Protein AF-A0A2T6CBA9-F1 (afdb_monomer_lite)

Radius of gyration: 25.42 Å; chains: 1; bounding box: 40×21×90 Å

Structure (mmCIF, N/CA/C/O backbone):
data_AF-A0A2T6CBA9-F1
#
_entry.id   AF-A0A2T6CBA9-F1
#
loop_
_atom_site.group_PDB
_atom_site.id
_atom_site.type_symbol
_atom_site.label_atom_id
_atom_site.label_alt_id
_atom_site.label_comp_id
_atom_site.label_asym_id
_atom_site.label_entity_id
_atom_site.label_seq_id
_atom_site.pdbx_PDB_ins_code
_atom_site.Cartn_x
_atom_site.Cartn_y
_atom_site.Cartn_z
_atom_site.occupancy
_atom_site.B_iso_or_equiv
_atom_site.auth_seq_id
_atom_site.auth_comp_id
_atom_site.auth_asym_id
_atom_site.auth_atom_id
_atom_site.pdbx_PDB_model_num
ATOM 1 N N . MET A 1 1 ? -4.566 10.550 19.526 1.00 41.75 1 MET A N 1
ATOM 2 C CA . MET A 1 1 ? -4.838 9.303 18.767 1.00 41.75 1 MET A CA 1
ATOM 3 C C . MET A 1 1 ? -6.316 8.906 18.765 1.00 41.75 1 MET A C 1
ATOM 5 O O . MET A 1 1 ? -6.720 8.191 17.860 1.00 41.75 1 MET A O 1
ATOM 9 N N . GLU A 1 2 ? -7.144 9.430 19.673 1.00 44.41 2 GLU A N 1
ATOM 10 C CA . GLU A 1 2 ? -8.594 9.148 19.749 1.00 44.41 2 GLU A CA 1
ATOM 11 C C . GLU A 1 2 ? -9.405 9.564 18.508 1.00 44.41 2 GLU A C 1
ATOM 13 O O . GLU A 1 2 ? -10.493 9.053 18.272 1.00 44.41 2 GLU A O 1
ATOM 18 N N . ARG A 1 3 ? -8.874 10.456 17.660 1.00 50.03 3 ARG A N 1
ATOM 19 C CA . ARG A 1 3 ? -9.601 10.996 16.499 1.00 50.03 3 ARG A CA 1
ATOM 20 C C . ARG A 1 3 ? -9.498 10.158 15.219 1.00 50.03 3 ARG A C 1
ATOM 22 O O . ARG A 1 3 ? -10.258 10.405 14.289 1.00 50.03 3 ARG A O 1
ATOM 29 N N . TYR A 1 4 ? -8.583 9.189 15.152 1.00 46.94 4 TYR A N 1
ATOM 30 C CA . TYR A 1 4 ? -8.358 8.369 13.946 1.00 46.94 4 TYR A CA 1
ATOM 31 C C . TYR A 1 4 ? -8.915 6.942 14.052 1.00 46.94 4 TYR A C 1
ATOM 33 O O . TYR A 1 4 ? -9.016 6.258 13.038 1.00 46.94 4 TYR A O 1
ATOM 41 N N . PHE A 1 5 ? -9.310 6.523 15.257 1.00 44.62 5 PHE A N 1
ATOM 42 C CA . PHE A 1 5 ? -9.805 5.180 15.573 1.00 44.62 5 PHE A CA 1
ATOM 43 C C . PHE A 1 5 ? -11.055 5.254 16.463 1.00 44.62 5 PHE A C 1
ATOM 45 O O . PHE A 1 5 ? -11.131 4.615 17.506 1.00 44.62 5 PHE A O 1
ATOM 52 N N . SER A 1 6 ? -12.033 6.075 16.077 1.00 43.97 6 SER A N 1
ATOM 53 C CA . SER A 1 6 ? -13.344 6.079 16.732 1.00 43.97 6 SER A CA 1
ATOM 54 C C . SER A 1 6 ? -14.302 5.166 15.970 1.00 43.97 6 SER A C 1
ATOM 56 O O . SER A 1 6 ? -14.383 5.243 14.743 1.00 43.97 6 SER A O 1
ATOM 58 N N . THR A 1 7 ? -15.041 4.317 16.686 1.00 46.28 7 THR A N 1
ATOM 59 C CA . THR A 1 7 ? -16.033 3.395 16.095 1.00 46.28 7 THR A CA 1
ATOM 60 C C . THR A 1 7 ? -17.282 4.098 15.545 1.00 46.28 7 THR A C 1
ATOM 62 O O . THR A 1 7 ? -18.152 3.456 14.971 1.00 46.28 7 THR A O 1
ATOM 65 N N . ASP A 1 8 ? -17.358 5.420 15.684 1.00 45.75 8 ASP A N 1
ATOM 66 C CA . ASP A 1 8 ? -18.358 6.266 15.021 1.00 45.75 8 ASP A CA 1
ATOM 67 C C . ASP A 1 8 ? -17.958 6.624 13.571 1.00 45.75 8 ASP A C 1
ATOM 69 O O . ASP A 1 8 ? -18.637 7.370 12.864 1.00 45.75 8 ASP A O 1
ATOM 73 N N . MET A 1 9 ? -16.801 6.141 13.097 1.00 48.25 9 MET A N 1
ATOM 74 C CA . MET A 1 9 ? -16.394 6.353 11.713 1.00 48.25 9 MET A CA 1
ATOM 75 C C . MET A 1 9 ? -17.120 5.385 10.775 1.00 48.25 9 MET A C 1
ATOM 77 O O . MET A 1 9 ? -17.048 4.172 10.978 1.00 48.25 9 MET A O 1
ATOM 81 N N . PRO A 1 10 ? -17.732 5.879 9.680 1.00 57.94 10 PRO A N 1
ATOM 82 C CA . PRO A 1 10 ? -18.299 5.004 8.664 1.00 57.94 10 PRO A CA 1
ATOM 83 C C . PRO A 1 10 ? -17.206 4.060 8.159 1.00 57.94 10 PRO A C 1
ATOM 85 O O . PRO A 1 10 ? -16.100 4.517 7.860 1.00 57.94 10 PRO A O 1
ATOM 88 N N . GLY A 1 11 ? -17.507 2.760 8.054 1.00 64.50 11 GLY A N 1
ATOM 89 C CA . GLY A 1 11 ? -16.531 1.705 7.732 1.00 64.50 11 GLY A CA 1
ATOM 90 C C . GLY A 1 11 ? -15.674 1.988 6.490 1.00 64.50 11 GLY A C 1
ATOM 91 O O . GLY A 1 11 ? -14.526 1.563 6.407 1.00 64.50 11 GLY A O 1
ATOM 92 N N . VAL A 1 12 ? -16.176 2.818 5.573 1.00 70.44 12 VAL A N 1
ATOM 93 C CA . VAL A 1 12 ? -15.443 3.344 4.413 1.00 70.44 12 VAL A CA 1
ATOM 94 C C . VAL A 1 12 ? -14.184 4.139 4.806 1.00 70.44 12 VAL A C 1
ATOM 96 O O . VAL A 1 12 ? -13.147 3.993 4.162 1.00 70.44 12 VAL A O 1
ATOM 99 N N . ARG A 1 13 ? -14.216 4.954 5.872 1.00 75.88 13 ARG A N 1
ATOM 100 C CA . ARG A 1 13 ? -13.027 5.692 6.355 1.00 75.88 13 ARG A CA 1
ATOM 101 C C . ARG A 1 13 ? -11.988 4.752 6.953 1.00 75.88 13 ARG A C 1
ATOM 103 O O . ARG A 1 13 ? -10.801 4.961 6.726 1.00 75.88 13 ARG A O 1
ATOM 110 N N . PHE A 1 14 ? -12.432 3.718 7.667 1.00 80.06 14 PHE A N 1
ATOM 111 C CA . PHE A 1 14 ? -11.545 2.688 8.201 1.00 80.06 14 PHE A CA 1
ATOM 112 C C . PHE A 1 14 ? -10.828 1.956 7.062 1.00 80.06 14 PHE A C 1
ATOM 114 O O . PHE A 1 14 ? -9.601 1.949 7.018 1.00 80.06 14 PHE A O 1
ATOM 121 N N . VAL A 1 15 ? -11.582 1.459 6.075 1.00 85.94 15 VAL A N 1
ATOM 122 C CA . VAL A 1 15 ? -11.025 0.805 4.878 1.00 85.94 15 VAL A CA 1
ATOM 123 C C . VAL A 1 15 ? -10.044 1.722 4.143 1.00 85.94 15 VAL A C 1
ATOM 125 O O . VAL A 1 15 ? -8.945 1.288 3.805 1.00 85.94 15 VAL A O 1
ATOM 128 N N . ARG A 1 16 ? -10.386 3.003 3.949 1.00 87.69 16 ARG A N 1
ATOM 129 C CA . ARG A 1 16 ? -9.493 3.977 3.302 1.00 87.69 16 ARG A CA 1
ATOM 130 C C . ARG A 1 16 ? -8.190 4.176 4.076 1.00 87.69 16 ARG A C 1
ATOM 132 O O . ARG A 1 16 ? -7.127 4.199 3.464 1.00 87.69 16 ARG A O 1
ATOM 139 N N . ASN A 1 17 ? -8.252 4.323 5.397 1.00 87.50 17 ASN A N 1
ATOM 140 C CA . ASN A 1 17 ? -7.057 4.515 6.220 1.00 87.50 17 ASN A CA 1
ATOM 141 C C . ASN A 1 17 ? -6.164 3.270 6.202 1.00 87.50 17 ASN A C 1
ATOM 143 O O . ASN A 1 17 ? -4.953 3.397 6.044 1.00 87.50 17 ASN A O 1
ATOM 147 N N . VAL A 1 18 ? -6.758 2.075 6.284 1.00 88.44 18 VAL A N 1
ATOM 148 C CA . VAL A 1 18 ? -6.031 0.805 6.152 1.00 88.44 18 VAL A CA 1
ATOM 149 C C . VAL A 1 18 ? -5.384 0.691 4.772 1.00 88.44 18 VAL A C 1
ATOM 151 O O . VAL A 1 18 ? -4.232 0.272 4.673 1.00 88.44 18 VAL A O 1
ATOM 154 N N . LEU A 1 19 ? -6.075 1.104 3.706 1.00 90.25 19 LEU A N 1
ATOM 155 C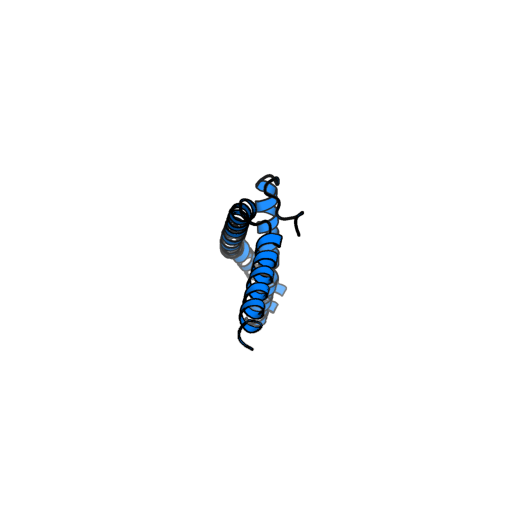 CA . LEU A 1 19 ? -5.526 1.103 2.350 1.00 90.25 19 LEU A CA 1
ATOM 156 C C . LEU A 1 19 ? -4.330 2.054 2.218 1.00 90.25 19 LEU A C 1
ATOM 158 O O . LEU A 1 19 ? -3.283 1.646 1.722 1.00 90.25 19 LEU A O 1
ATOM 162 N N . LEU A 1 20 ? -4.453 3.291 2.707 1.00 91.62 20 LEU A N 1
ATOM 163 C CA . LEU A 1 20 ? -3.357 4.266 2.703 1.00 91.62 20 LEU A CA 1
ATOM 164 C C . LEU A 1 20 ? -2.162 3.780 3.530 1.00 91.62 20 LEU A C 1
ATOM 166 O O . LEU A 1 20 ? -1.023 3.887 3.083 1.00 91.62 20 LEU A O 1
ATOM 170 N N . PHE A 1 21 ? -2.417 3.196 4.701 1.00 92.00 21 PHE A N 1
ATOM 171 C CA . PHE A 1 21 ? -1.371 2.614 5.536 1.00 92.00 21 PHE A CA 1
ATOM 172 C C . PHE A 1 21 ? -0.684 1.432 4.842 1.00 92.00 21 PHE A C 1
ATOM 174 O O . PHE A 1 21 ? 0.535 1.321 4.879 1.00 92.00 21 PHE A O 1
ATOM 181 N N . SER A 1 22 ? -1.446 0.585 4.148 1.00 90.44 22 SER A N 1
ATOM 182 C CA . SER A 1 22 ? -0.908 -0.552 3.390 1.00 90.44 22 SER A CA 1
ATOM 183 C C . SER A 1 22 ? -0.033 -0.102 2.222 1.00 90.44 22 SER A C 1
ATOM 185 O O . SER A 1 22 ? 1.031 -0.674 1.999 1.00 90.44 22 SER A O 1
ATOM 187 N N . LEU A 1 23 ? -0.437 0.960 1.518 1.00 93.69 23 LEU A N 1
ATOM 188 C CA . LEU A 1 23 ? 0.389 1.592 0.488 1.00 93.69 23 LEU A CA 1
ATOM 189 C C . LEU A 1 23 ? 1.680 2.162 1.082 1.00 93.69 23 LEU A C 1
ATOM 191 O O . LEU A 1 23 ? 2.754 1.905 0.548 1.00 93.69 23 LEU A O 1
ATOM 195 N N . ALA A 1 24 ? 1.596 2.877 2.206 1.00 93.06 24 ALA A N 1
ATOM 196 C CA . ALA A 1 24 ? 2.772 3.422 2.881 1.00 93.06 24 ALA A CA 1
ATOM 197 C C . ALA A 1 24 ? 3.723 2.317 3.377 1.00 93.06 24 ALA A C 1
ATOM 199 O O . ALA A 1 24 ? 4.934 2.440 3.216 1.00 93.06 24 ALA A O 1
ATOM 200 N N . ALA A 1 25 ? 3.185 1.219 3.917 1.00 91.50 25 ALA A N 1
ATOM 201 C CA . ALA A 1 25 ? 3.956 0.072 4.395 1.00 91.50 25 ALA A CA 1
ATOM 202 C C . ALA A 1 25 ? 4.685 -0.674 3.264 1.00 91.50 25 ALA A C 1
ATOM 204 O O . ALA A 1 25 ? 5.753 -1.242 3.490 1.00 91.50 25 ALA A O 1
ATOM 205 N N . LEU A 1 26 ? 4.147 -0.649 2.040 1.00 91.94 26 LEU A N 1
ATOM 206 C CA . LEU A 1 26 ? 4.803 -1.239 0.873 1.00 91.94 26 LEU A CA 1
ATOM 207 C C . LEU A 1 26 ? 6.049 -0.462 0.439 1.00 91.94 26 LEU A C 1
ATOM 209 O O . LEU A 1 26 ? 7.007 -1.085 -0.005 1.00 91.94 26 LEU A O 1
ATOM 213 N N . ILE A 1 27 ? 6.071 0.867 0.574 1.00 92.19 27 ILE A N 1
ATOM 214 C CA . ILE A 1 27 ? 7.175 1.712 0.086 1.00 92.19 27 ILE A CA 1
ATOM 215 C C . ILE A 1 27 ? 8.554 1.248 0.594 1.00 92.19 27 ILE A C 1
ATOM 217 O O . ILE A 1 27 ? 9.410 0.973 -0.248 1.00 92.19 27 ILE A O 1
ATOM 221 N N . PRO A 1 28 ? 8.809 1.113 1.913 1.00 93.56 28 PRO A N 1
ATOM 222 C CA . PRO A 1 28 ? 10.130 0.710 2.397 1.00 93.56 28 PRO A CA 1
ATOM 223 C C . PRO A 1 28 ? 10.498 -0.721 1.984 1.00 93.56 28 PRO A C 1
ATOM 225 O O . PRO A 1 28 ? 11.655 -0.986 1.667 1.00 93.56 28 PRO A O 1
ATOM 228 N N . VAL A 1 29 ? 9.522 -1.635 1.931 1.00 92.31 29 VAL A N 1
ATOM 229 C CA . VAL A 1 29 ? 9.746 -3.034 1.531 1.00 92.31 29 VAL A CA 1
ATOM 230 C C . VAL A 1 29 ? 10.125 -3.124 0.054 1.00 92.31 29 VAL A C 1
ATOM 232 O O . VAL A 1 29 ? 11.088 -3.801 -0.300 1.00 92.31 29 VAL A O 1
ATOM 235 N N . LEU A 1 30 ? 9.400 -2.415 -0.814 1.00 91.81 30 LEU A N 1
ATOM 236 C CA . LEU A 1 30 ? 9.682 -2.373 -2.247 1.00 91.81 30 LEU A CA 1
ATOM 237 C C . LEU A 1 30 ? 11.006 -1.666 -2.535 1.00 91.81 30 LEU A C 1
ATOM 239 O O . LEU A 1 30 ? 11.763 -2.122 -3.386 1.00 91.81 30 LEU A O 1
ATOM 243 N N . PHE A 1 31 ? 11.309 -0.592 -1.807 1.00 92.25 31 PHE A N 1
ATOM 244 C CA . PHE A 1 31 ? 12.590 0.096 -1.921 1.00 92.25 31 PHE A CA 1
ATOM 245 C C . PHE A 1 31 ? 13.758 -0.836 -1.578 1.00 92.25 31 PHE A C 1
ATOM 247 O O . PHE A 1 31 ? 14.701 -0.961 -2.359 1.00 92.25 31 PHE A O 1
ATOM 254 N N . LEU A 1 32 ? 13.658 -1.555 -0.456 1.00 94.00 32 LEU A N 1
ATOM 255 C CA . LEU A 1 32 ? 14.666 -2.529 -0.046 1.00 94.00 32 LEU A CA 1
ATOM 256 C C . LEU A 1 32 ? 14.807 -3.666 -1.070 1.00 94.00 32 LEU A C 1
ATOM 258 O O . LEU A 1 32 ? 15.925 -4.035 -1.424 1.00 94.00 32 LEU A O 1
ATOM 262 N N . TYR A 1 33 ? 13.690 -4.179 -1.592 1.00 90.75 33 TYR A N 1
ATOM 263 C CA . TYR A 1 33 ? 13.691 -5.200 -2.641 1.00 90.75 33 TYR A CA 1
ATOM 264 C C . TYR A 1 33 ? 14.446 -4.741 -3.896 1.00 90.75 33 TYR A C 1
ATOM 266 O O . TYR A 1 33 ? 15.266 -5.486 -4.426 1.00 90.75 33 TYR A O 1
ATOM 274 N N . VAL A 1 34 ? 14.213 -3.505 -4.349 1.00 91.38 34 VAL A N 1
ATOM 275 C CA . VAL A 1 34 ? 14.893 -2.947 -5.528 1.00 91.38 34 VAL A CA 1
ATOM 276 C C . VAL A 1 34 ? 16.390 -2.763 -5.284 1.00 91.38 34 VAL A C 1
ATOM 278 O O . VAL A 1 34 ? 17.179 -3.043 -6.184 1.00 91.38 34 VAL A O 1
ATOM 281 N N . LEU A 1 35 ? 16.791 -2.335 -4.083 1.00 90.62 35 LEU A N 1
ATOM 282 C CA . LEU A 1 35 ? 18.205 -2.198 -3.720 1.00 90.62 35 LEU A CA 1
ATOM 283 C C . LEU A 1 35 ? 18.939 -3.542 -3.669 1.00 90.62 35 LEU A C 1
ATOM 285 O O . LEU A 1 35 ? 20.091 -3.630 -4.087 1.00 90.62 35 LEU A O 1
ATOM 289 N N . LEU A 1 36 ? 18.279 -4.579 -3.157 1.00 92.19 36 LEU A N 1
ATOM 290 C CA . LEU A 1 36 ? 18.849 -5.923 -3.034 1.00 92.19 36 LEU A CA 1
ATOM 291 C C . LEU A 1 36 ? 18.883 -6.687 -4.364 1.00 92.19 36 LEU A C 1
ATOM 293 O O . LEU A 1 36 ? 19.590 -7.686 -4.463 1.00 92.19 36 LEU A O 1
ATOM 297 N N . ALA A 1 37 ? 18.121 -6.253 -5.369 1.00 88.00 37 ALA A N 1
ATOM 298 C CA . ALA A 1 37 ? 18.029 -6.909 -6.666 1.00 88.00 37 ALA A CA 1
ATOM 299 C C . ALA A 1 37 ? 19.002 -6.265 -7.683 1.00 88.00 37 ALA A C 1
ATOM 301 O O . ALA A 1 37 ? 18.682 -5.231 -8.284 1.00 88.00 37 ALA A O 1
ATOM 302 N N . PRO A 1 38 ? 20.192 -6.853 -7.924 1.00 84.31 38 PRO A N 1
ATOM 303 C CA . PRO A 1 38 ? 21.186 -6.278 -8.828 1.00 84.31 38 PRO A CA 1
ATOM 304 C C . PRO A 1 38 ? 20.639 -6.159 -10.256 1.00 84.31 38 PRO A C 1
ATOM 306 O O . PRO A 1 38 ? 20.028 -7.083 -10.786 1.00 84.31 38 PRO A O 1
ATOM 309 N N . GLY A 1 39 ? 20.837 -4.995 -10.882 1.00 84.38 39 GLY A N 1
ATOM 310 C CA . GLY A 1 39 ? 20.356 -4.705 -12.241 1.00 84.38 39 GLY A CA 1
ATOM 311 C C . GLY A 1 39 ? 18.840 -4.491 -12.368 1.00 84.38 39 GLY A C 1
ATOM 312 O O . GLY A 1 39 ? 18.364 -4.107 -13.435 1.00 84.38 39 GLY A O 1
ATOM 313 N N . PHE A 1 40 ? 18.065 -4.681 -11.297 1.00 86.56 40 PHE A N 1
ATOM 314 C CA . PHE A 1 40 ? 16.618 -4.479 -11.332 1.00 86.56 40 PHE A CA 1
ATOM 315 C C . PHE A 1 40 ? 16.241 -2.996 -11.285 1.00 86.56 40 PHE A C 1
ATOM 317 O O . PHE A 1 40 ? 15.364 -2.561 -12.027 1.00 86.56 40 PHE A O 1
ATOM 324 N N . GLY A 1 41 ? 16.947 -2.195 -10.480 1.00 85.38 41 GLY A N 1
ATOM 325 C CA . GLY A 1 41 ? 16.751 -0.743 -10.436 1.00 85.38 41 GLY A CA 1
ATOM 326 C C . GLY A 1 41 ? 16.976 -0.074 -11.796 1.00 85.38 41 GLY A C 1
ATOM 327 O O . GLY A 1 41 ? 16.152 0.723 -12.236 1.00 85.38 41 GLY A O 1
ATOM 328 N N . SER A 1 42 ? 18.033 -0.456 -12.519 1.00 85.81 42 SER A N 1
ATOM 329 C CA . SER A 1 42 ? 18.278 0.032 -13.882 1.00 85.81 42 SER A CA 1
ATOM 330 C C . SER A 1 42 ? 17.227 -0.472 -14.878 1.00 85.81 42 SER A C 1
ATOM 332 O O . SER A 1 42 ? 16.786 0.302 -15.723 1.00 85.81 42 SER A O 1
ATOM 334 N N . ALA A 1 43 ? 16.758 -1.719 -14.749 1.00 83.81 43 ALA A N 1
ATOM 335 C CA . ALA A 1 43 ? 15.661 -2.251 -15.565 1.00 83.81 43 ALA A CA 1
ATOM 336 C C . ALA A 1 43 ? 14.309 -1.552 -15.309 1.00 83.81 43 ALA A C 1
ATOM 338 O O . ALA A 1 43 ? 13.490 -1.442 -16.220 1.00 83.81 43 ALA A O 1
ATOM 339 N N . LEU A 1 44 ? 14.070 -1.063 -14.087 1.00 86.69 44 LEU A N 1
ATOM 340 C CA . LEU A 1 44 ? 12.903 -0.245 -13.745 1.00 86.69 44 LEU A CA 1
ATOM 341 C C . LEU A 1 44 ? 13.018 1.172 -14.325 1.00 86.69 44 LEU A C 1
ATOM 343 O O . LEU A 1 44 ? 12.049 1.671 -14.897 1.00 86.69 44 LEU A O 1
ATOM 347 N N . LEU A 1 45 ? 14.197 1.799 -14.208 1.00 87.00 45 LEU A N 1
ATOM 348 C CA . LEU A 1 45 ? 14.473 3.148 -14.724 1.00 87.00 45 LEU A CA 1
ATOM 349 C C . LEU A 1 45 ? 14.497 3.210 -16.255 1.00 87.00 45 LEU A C 1
ATOM 351 O O . LEU A 1 45 ? 14.092 4.218 -16.826 1.00 87.00 45 LEU A O 1
ATOM 355 N N . GLY A 1 46 ? 14.928 2.132 -16.917 1.00 83.75 46 GLY A N 1
ATOM 356 C CA . GLY A 1 46 ? 14.932 2.020 -18.378 1.00 83.75 46 GLY A CA 1
ATOM 357 C C . GLY A 1 46 ? 13.535 2.052 -19.006 1.00 83.75 46 GLY A C 1
ATOM 358 O O . GLY A 1 46 ? 13.415 2.232 -20.215 1.00 83.75 46 GLY A O 1
ATOM 359 N N . GLY A 1 47 ? 12.483 1.917 -18.191 1.00 72.75 47 GLY A N 1
ATOM 360 C CA . GLY A 1 47 ? 11.103 1.902 -18.652 1.00 72.75 47 GLY A CA 1
ATOM 361 C C . GLY A 1 47 ? 10.772 0.655 -19.478 1.00 72.75 47 GLY A C 1
ATOM 362 O O . GLY A 1 47 ? 11.632 -0.068 -19.975 1.00 72.75 47 GLY A O 1
ATOM 363 N N . GLY A 1 48 ? 9.479 0.358 -19.604 1.00 84.25 48 GLY A N 1
ATOM 364 C CA . GLY A 1 48 ? 8.997 -0.736 -20.447 1.00 84.25 48 GLY A CA 1
ATOM 365 C C . GLY A 1 48 ? 8.430 -1.935 -19.675 1.00 84.25 48 GLY A C 1
ATOM 366 O O . GLY A 1 48 ? 7.908 -1.779 -18.566 1.00 84.25 48 GLY A O 1
ATOM 367 N N . PRO A 1 49 ? 8.462 -3.148 -20.261 1.00 88.19 49 PRO A N 1
ATOM 368 C CA . PRO A 1 49 ? 7.679 -4.284 -19.770 1.00 88.19 49 PRO A CA 1
ATOM 369 C C . PRO A 1 49 ? 8.009 -4.734 -18.339 1.00 88.19 49 PRO A C 1
ATOM 371 O O . PRO A 1 49 ? 7.151 -5.307 -17.669 1.00 88.19 49 PRO A O 1
ATOM 374 N N . ALA A 1 50 ? 9.235 -4.502 -17.861 1.00 87.19 50 ALA A N 1
ATOM 375 C CA . ALA A 1 50 ? 9.647 -4.846 -16.500 1.00 87.19 50 ALA A CA 1
ATOM 376 C C . ALA A 1 50 ? 8.902 -4.008 -15.446 1.00 87.19 50 ALA A C 1
ATOM 378 O O . ALA A 1 50 ? 8.318 -4.575 -14.522 1.00 87.19 50 ALA A O 1
ATOM 379 N N . LEU A 1 51 ? 8.829 -2.685 -15.638 1.00 89.44 51 LEU A N 1
ATOM 380 C CA . LEU A 1 51 ? 8.107 -1.775 -14.745 1.00 89.44 51 LEU A CA 1
ATOM 381 C C . LEU A 1 51 ? 6.609 -2.092 -14.707 1.00 89.44 51 LEU A C 1
ATOM 383 O O . LEU A 1 51 ? 6.027 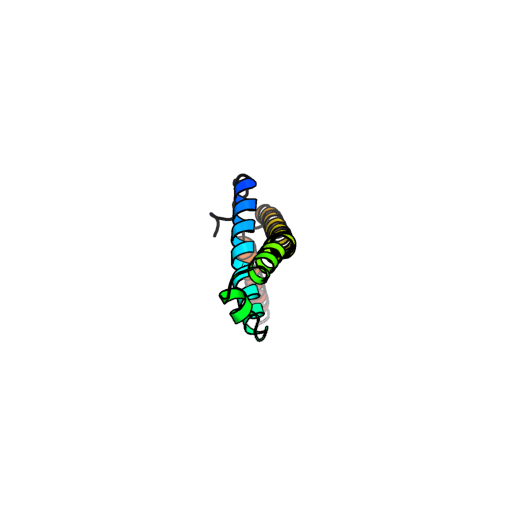-2.202 -13.631 1.00 89.44 51 LEU A O 1
ATOM 387 N N . GLY A 1 52 ? 5.993 -2.311 -15.872 1.00 90.94 52 GLY A N 1
ATOM 388 C CA . GLY A 1 52 ? 4.572 -2.661 -15.949 1.00 90.94 52 GLY A CA 1
ATOM 389 C C . GLY A 1 52 ? 4.243 -3.968 -15.219 1.00 90.94 52 GLY A C 1
ATOM 390 O O . GLY A 1 52 ? 3.258 -4.037 -14.484 1.00 90.94 52 GLY A O 1
ATOM 391 N N . ARG A 1 53 ? 5.088 -5.000 -15.359 1.00 92.12 53 ARG A N 1
ATOM 392 C CA . ARG A 1 53 ? 4.915 -6.271 -14.634 1.00 92.12 53 ARG A CA 1
ATOM 393 C C . ARG A 1 53 ? 5.126 -6.112 -13.134 1.00 92.12 53 ARG A C 1
ATOM 395 O O . ARG A 1 53 ? 4.325 -6.652 -12.377 1.00 92.12 53 ARG A O 1
ATOM 402 N N . PHE A 1 54 ? 6.144 -5.358 -12.721 1.00 92.25 54 PHE A N 1
ATOM 403 C CA . PHE A 1 54 ? 6.408 -5.077 -11.312 1.00 92.25 54 PHE A CA 1
ATOM 404 C C . PHE A 1 54 ? 5.229 -4.351 -10.660 1.00 92.25 54 PHE A C 1
ATOM 406 O O . PHE A 1 54 ? 4.683 -4.835 -9.672 1.00 92.25 54 PHE A O 1
ATOM 413 N N . LEU A 1 55 ? 4.753 -3.255 -11.259 1.00 92.44 55 LEU A N 1
ATOM 414 C CA . LEU A 1 55 ? 3.592 -2.519 -10.754 1.00 92.44 55 LEU A CA 1
ATOM 415 C C . LEU A 1 55 ? 2.334 -3.388 -10.724 1.00 92.44 55 LEU A C 1
ATOM 417 O O . LEU A 1 55 ? 1.606 -3.373 -9.732 1.00 92.44 55 LEU A O 1
ATOM 421 N N . ARG A 1 56 ? 2.099 -4.197 -11.766 1.00 94.75 56 ARG A N 1
ATOM 422 C CA . ARG A 1 56 ? 0.980 -5.145 -11.777 1.00 94.75 56 ARG A CA 1
ATOM 423 C C . ARG A 1 56 ? 1.102 -6.153 -10.637 1.00 94.75 56 ARG A C 1
ATOM 425 O O . ARG A 1 56 ? 0.125 -6.373 -9.942 1.00 94.75 56 ARG A O 1
ATOM 432 N N . GLN A 1 57 ? 2.283 -6.723 -10.406 1.00 94.19 57 GLN A N 1
ATOM 433 C CA . GLN A 1 57 ? 2.518 -7.682 -9.326 1.00 94.19 57 GLN A CA 1
ATOM 434 C C . GLN A 1 57 ? 2.309 -7.055 -7.945 1.00 94.19 57 GLN A C 1
ATOM 436 O O . GLN A 1 57 ? 1.672 -7.670 -7.087 1.00 94.19 57 GLN A O 1
ATOM 441 N N . VAL A 1 58 ? 2.794 -5.830 -7.739 1.00 94.38 58 VAL A N 1
ATOM 442 C CA . VAL A 1 58 ? 2.548 -5.071 -6.510 1.00 94.38 58 VAL A CA 1
ATOM 443 C C . VAL A 1 58 ? 1.049 -4.833 -6.333 1.00 94.38 58 VAL A C 1
ATOM 445 O O . VAL A 1 58 ? 0.530 -5.093 -5.255 1.00 94.38 58 VAL A O 1
ATOM 448 N N . ALA A 1 59 ? 0.329 -4.425 -7.379 1.00 93.75 59 ALA A N 1
ATOM 449 C CA . ALA A 1 59 ? -1.100 -4.131 -7.296 1.00 93.75 59 ALA A CA 1
ATOM 450 C C . ALA A 1 59 ? -1.986 -5.381 -7.125 1.00 93.75 59 ALA A C 1
ATOM 452 O O . ALA A 1 59 ? -2.975 -5.319 -6.401 1.00 93.75 59 ALA A O 1
ATOM 453 N N . THR A 1 60 ? -1.657 -6.508 -7.767 1.00 94.88 60 THR A N 1
ATOM 454 C CA . THR A 1 60 ? -2.504 -7.716 -7.760 1.00 94.88 60 THR A CA 1
ATOM 455 C C . THR A 1 60 ? -2.138 -8.725 -6.681 1.00 94.88 60 THR A C 1
ATOM 457 O O . THR A 1 60 ? -2.965 -9.566 -6.354 1.00 94.88 60 THR A O 1
ATOM 460 N N . ASN A 1 61 ? -0.916 -8.679 -6.142 1.00 93.50 61 ASN A N 1
ATOM 461 C CA . ASN A 1 61 ? -0.462 -9.628 -5.121 1.00 93.50 61 ASN A CA 1
ATOM 462 C C . ASN A 1 61 ? 0.017 -8.913 -3.855 1.00 93.50 61 ASN A C 1
ATOM 464 O O . ASN A 1 61 ? -0.481 -9.198 -2.770 1.00 93.50 61 ASN A O 1
ATOM 468 N N . GLY A 1 62 ? 0.939 -7.954 -3.982 1.00 91.38 62 GLY A N 1
ATOM 469 C CA . GLY A 1 62 ? 1.532 -7.277 -2.822 1.00 91.38 62 GLY A CA 1
ATOM 470 C C . GLY A 1 62 ? 0.510 -6.489 -1.997 1.00 91.38 62 GLY A C 1
ATOM 471 O O . GLY A 1 62 ? 0.367 -6.706 -0.795 1.00 91.38 62 GLY A O 1
ATOM 472 N N . LEU A 1 63 ? -0.235 -5.600 -2.653 1.00 93.94 63 LEU A N 1
ATOM 473 C CA . LEU A 1 63 ? -1.215 -4.725 -2.021 1.00 93.94 63 LEU A CA 1
ATOM 474 C C . LEU A 1 63 ? -2.367 -5.501 -1.371 1.00 93.94 63 LEU A C 1
ATOM 476 O O . LEU A 1 63 ? -2.634 -5.216 -0.205 1.00 93.94 63 LEU A O 1
ATOM 480 N N . PRO A 1 64 ? -3.010 -6.494 -2.020 1.00 95.44 64 PRO A N 1
ATOM 481 C CA . PRO A 1 64 ? -4.060 -7.278 -1.376 1.00 95.44 64 PRO A CA 1
ATOM 482 C C . PRO A 1 64 ? -3.586 -8.004 -0.116 1.00 95.44 64 PRO A C 1
ATOM 484 O O . PRO A 1 64 ? -4.268 -7.946 0.903 1.00 95.44 64 PRO A O 1
ATOM 487 N N . VAL A 1 65 ? -2.407 -8.636 -0.148 1.00 94.94 65 VAL A N 1
ATOM 488 C CA . VAL A 1 65 ? -1.877 -9.378 1.009 1.00 94.94 65 VAL A CA 1
ATOM 489 C C . VAL A 1 65 ? -1.620 -8.440 2.188 1.00 94.94 65 VAL A C 1
ATOM 491 O O . VAL A 1 65 ? -2.113 -8.681 3.291 1.00 94.94 65 VAL A O 1
ATOM 494 N N . VAL A 1 66 ? -0.902 -7.338 1.954 1.00 94.62 66 VAL A N 1
ATOM 495 C CA . VAL A 1 66 ? -0.604 -6.351 3.003 1.00 94.62 66 VAL A CA 1
ATOM 496 C C . VAL A 1 66 ? -1.889 -5.701 3.521 1.00 94.62 66 VAL A C 1
ATOM 498 O O . VAL A 1 66 ? -2.047 -5.523 4.728 1.00 94.62 66 VAL A O 1
ATOM 501 N N . PHE A 1 67 ? -2.837 -5.407 2.628 1.00 93.56 67 PHE A N 1
ATOM 502 C CA . PHE A 1 67 ? -4.138 -4.859 2.994 1.00 93.56 67 PHE A CA 1
ATOM 503 C C . PHE A 1 67 ? -4.927 -5.798 3.904 1.00 93.56 67 PHE A C 1
ATOM 505 O O . PHE A 1 67 ? -5.437 -5.341 4.922 1.00 93.56 67 PHE A O 1
ATOM 512 N N . VAL A 1 68 ? -5.006 -7.094 3.588 1.00 94.50 68 VAL A N 1
ATOM 513 C CA . VAL A 1 68 ? -5.725 -8.075 4.417 1.00 94.50 68 VAL A CA 1
ATOM 514 C C . VAL A 1 68 ? -5.099 -8.174 5.807 1.00 94.50 68 VAL A C 1
ATOM 516 O O . VAL A 1 68 ? -5.818 -8.097 6.802 1.00 94.50 68 VAL A O 1
ATOM 519 N N . ILE A 1 69 ? -3.769 -8.277 5.892 1.00 94.56 69 ILE A N 1
ATOM 520 C CA . ILE A 1 69 ? -3.057 -8.360 7.176 1.00 94.56 69 ILE A CA 1
ATOM 521 C C . ILE A 1 69 ? -3.308 -7.105 8.016 1.00 94.56 69 ILE A C 1
ATOM 523 O O . ILE A 1 69 ? -3.678 -7.207 9.189 1.00 94.56 69 ILE A O 1
ATOM 527 N N . ASN A 1 70 ? -3.158 -5.919 7.422 1.00 92.44 70 ASN A N 1
ATOM 528 C CA . ASN A 1 70 ? -3.418 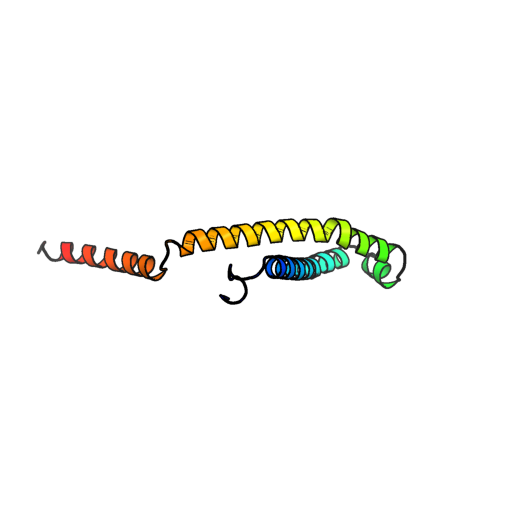-4.661 8.115 1.00 92.44 70 ASN A CA 1
ATOM 529 C C . ASN A 1 70 ? -4.888 -4.539 8.521 1.00 92.44 70 ASN A C 1
ATOM 531 O O . ASN A 1 70 ? -5.173 -4.170 9.657 1.00 92.44 70 ASN A O 1
ATOM 535 N N . TYR A 1 71 ? -5.822 -4.886 7.635 1.00 88.06 71 TYR A N 1
ATOM 536 C CA . TYR A 1 71 ? -7.253 -4.831 7.918 1.00 88.06 71 TYR A CA 1
ATOM 537 C C . TYR A 1 71 ? -7.606 -5.698 9.121 1.00 88.06 71 TYR A C 1
ATOM 539 O O . TYR A 1 71 ? -8.195 -5.191 10.071 1.00 88.06 71 TYR A O 1
ATOM 547 N N . VAL A 1 72 ? -7.198 -6.971 9.118 1.00 90.38 72 VAL A N 1
ATOM 548 C CA . VAL A 1 72 ? -7.450 -7.898 10.230 1.00 90.38 72 VAL A CA 1
ATOM 549 C C . VAL A 1 72 ? -6.799 -7.384 11.512 1.00 90.38 72 VAL A C 1
ATOM 551 O O . VAL A 1 72 ? -7.446 -7.374 12.556 1.00 90.38 72 VAL A O 1
ATOM 554 N N . SER A 1 73 ? -5.562 -6.891 11.441 1.00 87.25 73 SER A N 1
ATOM 555 C CA . SER A 1 73 ? -4.836 -6.390 12.616 1.00 87.25 73 SER A CA 1
ATOM 556 C C . SER A 1 73 ? -5.527 -5.177 13.242 1.00 87.25 73 SER A C 1
ATOM 558 O O . SER A 1 73 ? -5.812 -5.175 14.439 1.00 87.25 73 SER A O 1
ATOM 560 N N . PHE A 1 74 ? -5.858 -4.162 12.439 1.00 84.69 74 PHE A N 1
ATOM 561 C CA . PHE A 1 74 ? -6.558 -2.969 12.918 1.00 84.69 74 PHE A CA 1
ATOM 562 C C . PHE A 1 74 ? -7.998 -3.273 13.338 1.00 84.69 74 PHE A C 1
ATOM 564 O O . PHE A 1 74 ? -8.498 -2.655 14.277 1.00 84.69 74 PHE A O 1
ATOM 571 N N . PHE A 1 75 ? -8.661 -4.227 12.682 1.00 84.50 75 PHE A N 1
ATOM 572 C CA . PHE A 1 75 ? -10.010 -4.653 13.040 1.00 84.50 75 PHE A CA 1
ATOM 573 C C . PHE A 1 75 ? -10.017 -5.344 14.406 1.00 84.50 75 PHE A C 1
ATOM 575 O O . PHE A 1 75 ? -10.781 -4.959 15.290 1.00 84.50 75 PHE A O 1
ATOM 582 N N . LEU A 1 76 ? -9.119 -6.311 14.620 1.00 85.44 76 LEU A N 1
ATOM 583 C CA . LEU A 1 76 ? -8.957 -6.978 15.912 1.00 85.44 76 LEU A CA 1
ATOM 584 C C . LEU A 1 76 ? -8.539 -5.994 17.005 1.00 85.44 76 LEU A C 1
ATOM 586 O O . LEU A 1 76 ? -9.070 -6.063 18.112 1.00 85.44 76 LEU A O 1
ATOM 590 N N . PHE A 1 77 ? -7.646 -5.054 16.693 1.00 80.94 77 PHE A N 1
ATOM 591 C CA . PHE A 1 77 ? -7.256 -3.991 17.615 1.00 80.94 77 PHE A CA 1
ATOM 592 C C . PHE A 1 77 ? -8.459 -3.136 18.033 1.00 80.94 77 PHE A C 1
ATOM 594 O O . PHE A 1 77 ? -8.682 -2.940 19.226 1.00 80.94 77 PHE A O 1
ATOM 601 N N . ALA A 1 78 ? -9.279 -2.694 17.075 1.00 81.75 78 ALA A N 1
ATOM 602 C CA . ALA A 1 78 ? -10.488 -1.926 17.359 1.00 81.75 78 ALA A CA 1
ATOM 603 C C . ALA A 1 78 ? -11.481 -2.725 18.225 1.00 81.75 78 ALA A C 1
ATOM 605 O O . ALA A 1 78 ? -11.974 -2.209 19.228 1.00 81.75 78 ALA A O 1
ATOM 606 N N . VAL A 1 79 ? -11.719 -4.004 17.906 1.00 78.69 79 VAL A N 1
ATOM 607 C CA . VAL A 1 79 ? -12.596 -4.894 18.693 1.00 78.69 79 VAL A CA 1
ATOM 608 C C . VAL A 1 79 ? -12.059 -5.104 20.115 1.00 78.69 79 VAL A C 1
ATOM 610 O O . VAL A 1 79 ? -12.819 -5.039 21.085 1.00 78.69 79 VAL A O 1
ATOM 613 N N . ALA A 1 80 ? -10.755 -5.333 20.270 1.00 74.62 80 ALA A N 1
ATOM 614 C CA . ALA A 1 80 ? -10.118 -5.486 21.577 1.00 74.62 80 ALA A CA 1
ATOM 615 C C . ALA A 1 80 ? -10.220 -4.198 22.409 1.00 74.62 80 ALA A C 1
ATOM 617 O O . ALA A 1 80 ? -10.494 -4.250 23.613 1.00 74.62 80 ALA A O 1
ATOM 618 N N . GLN A 1 81 ? -10.061 -3.038 21.770 1.00 74.00 81 GLN A N 1
ATOM 619 C CA . GLN A 1 81 ? -10.149 -1.735 22.421 1.00 74.00 81 GLN A CA 1
ATOM 620 C C . GLN A 1 81 ? -11.584 -1.411 22.863 1.00 74.00 81 GLN A C 1
ATOM 622 O O . GLN A 1 81 ? -11.774 -0.921 23.973 1.00 74.00 81 GLN A O 1
ATOM 627 N N . GLN A 1 82 ? -12.604 -1.790 22.087 1.00 68.38 82 GLN A N 1
ATOM 628 C CA . GLN A 1 82 ? -14.011 -1.690 22.503 1.00 68.38 82 GLN A CA 1
ATOM 629 C C . GLN A 1 82 ? -14.353 -2.588 23.694 1.00 68.38 82 GLN A C 1
ATOM 631 O O . GLN A 1 82 ? -15.004 -2.145 24.642 1.00 68.38 82 GLN A O 1
ATOM 636 N N . ARG A 1 83 ? -13.904 -3.851 23.668 1.00 61.88 83 ARG A N 1
ATOM 637 C CA . ARG A 1 83 ? -14.099 -4.781 24.794 1.00 61.88 83 ARG A CA 1
ATOM 638 C C . ARG A 1 83 ? -13.407 -4.280 26.059 1.00 61.88 83 ARG A C 1
ATOM 640 O O . ARG A 1 83 ? -13.930 -4.460 27.153 1.00 61.88 83 ARG A O 1
ATOM 647 N N . THR A 1 84 ? -12.272 -3.604 25.899 1.00 57.22 84 THR A N 1
ATOM 648 C CA . THR A 1 84 ? -11.536 -2.990 27.006 1.00 57.22 84 THR A CA 1
ATOM 649 C C . THR A 1 84 ? -12.208 -1.702 27.493 1.00 57.22 84 THR A C 1
ATOM 651 O O . THR A 1 84 ? -12.332 -1.516 28.695 1.00 57.22 84 THR A O 1
ATOM 654 N N . GLY A 1 85 ? -12.740 -0.856 26.607 1.00 50.97 85 GLY A N 1
ATOM 655 C CA . GLY A 1 85 ? -13.459 0.378 26.961 1.00 50.97 85 GLY A CA 1
ATOM 656 C C . GLY A 1 85 ? -14.809 0.161 27.660 1.00 50.97 85 GLY A C 1
ATOM 657 O O . GLY A 1 85 ? -15.271 1.034 28.385 1.00 50.97 85 GLY A O 1
ATOM 658 N N . ARG A 1 86 ? -15.419 -1.026 27.528 1.00 52.34 86 ARG A N 1
ATOM 659 C CA . ARG A 1 86 ? -16.600 -1.444 28.314 1.00 52.34 86 ARG A CA 1
ATOM 660 C C . ARG A 1 86 ? -16.240 -1.850 29.762 1.00 52.34 86 ARG A C 1
ATOM 662 O O . ARG A 1 86 ? -17.147 -2.108 30.552 1.00 52.34 86 ARG A O 1
ATOM 669 N N . HIS A 1 87 ? -14.948 -1.941 30.116 1.00 50.50 87 HIS A N 1
ATOM 670 C CA . HIS A 1 87 ? -14.497 -2.387 31.447 1.00 50.50 87 HIS A CA 1
ATOM 671 C C . HIS A 1 87 ? -13.168 -1.807 31.971 1.00 50.50 87 HIS A C 1
ATOM 673 O O . HIS A 1 87 ? -12.639 -2.289 32.970 1.00 50.50 87 HIS A O 1
ATOM 679 N N . ARG A 1 88 ? -12.600 -0.777 31.344 1.00 45.53 88 ARG A N 1
ATOM 680 C CA . ARG A 1 88 ? -11.406 -0.097 31.850 1.00 45.53 88 ARG A CA 1
ATOM 681 C C . ARG A 1 88 ? -11.594 1.400 31.770 1.00 45.53 88 ARG A C 1
ATOM 683 O O . ARG A 1 88 ? -11.284 2.021 30.762 1.00 45.53 88 ARG A O 1
ATOM 690 N N . ASP A 1 89 ? -12.023 1.944 32.896 1.00 47.66 89 ASP A N 1
ATOM 691 C CA . ASP A 1 89 ? -11.430 3.169 33.397 1.00 47.66 89 ASP A CA 1
ATOM 692 C C . ASP A 1 89 ? -9.971 2.821 33.789 1.00 47.66 89 ASP A C 1
ATOM 694 O O . ASP A 1 89 ? -9.755 2.082 34.759 1.00 47.66 89 ASP A O 1
ATOM 698 N N . PRO A 1 90 ? -8.947 3.220 33.007 1.00 52.19 90 PRO A N 1
ATOM 699 C CA . PRO A 1 90 ? -7.548 2.851 33.258 1.00 52.19 90 PRO A CA 1
ATOM 700 C C . PRO A 1 90 ? -7.023 3.417 34.585 1.00 52.19 90 PRO A C 1
ATOM 702 O O . PRO A 1 90 ? -5.991 2.972 35.084 1.00 52.19 90 PRO A O 1
ATOM 705 N N . SER A 1 91 ? -7.754 4.365 35.175 1.00 53.56 91 SER A N 1
ATOM 706 C CA . SER A 1 91 ? -7.475 4.936 36.487 1.00 53.56 91 SER A CA 1
ATOM 707 C C . SER A 1 91 ? -7.661 3.927 37.629 1.00 53.56 91 SER A C 1
ATOM 709 O O . SER A 1 91 ? -6.934 4.005 38.618 1.00 53.56 91 SER A O 1
ATOM 711 N N . MET A 1 92 ? -8.543 2.925 37.489 1.00 52.38 92 MET A N 1
ATOM 712 C CA . MET A 1 92 ? -8.803 1.964 38.570 1.00 52.38 92 MET A CA 1
ATOM 713 C C . MET A 1 92 ? -7.659 0.958 38.751 1.00 52.38 92 MET A C 1
ATOM 715 O O . MET A 1 92 ? -7.314 0.633 39.882 1.00 52.38 92 MET A O 1
ATOM 719 N N . PHE A 1 93 ? -7.001 0.517 37.673 1.00 54.38 93 PHE A N 1
ATOM 720 C CA . PHE A 1 93 ? -5.860 -0.405 37.792 1.00 54.38 93 PHE A CA 1
ATOM 721 C C . PHE A 1 93 ? -4.637 0.258 38.440 1.00 54.38 93 PHE A C 1
ATOM 723 O O . PHE A 1 93 ? -3.931 -0.395 39.201 1.00 54.38 93 PHE A O 1
ATOM 730 N N . VAL A 1 94 ? -4.434 1.562 38.222 1.00 58.62 94 VAL A N 1
ATOM 731 C CA . VAL A 1 94 ? -3.374 2.331 38.899 1.00 58.62 94 VAL A CA 1
ATOM 732 C C . VAL A 1 94 ? -3.753 2.647 40.356 1.00 58.62 94 VAL A C 1
ATOM 734 O O . VAL A 1 94 ? -2.883 2.682 41.225 1.00 58.62 94 VAL A O 1
ATOM 737 N N . LEU A 1 95 ? -5.046 2.819 40.668 1.00 53.50 95 LEU A N 1
ATOM 738 C CA . LEU A 1 95 ? -5.509 3.030 42.047 1.00 53.50 95 LEU A CA 1
ATOM 739 C C . LEU A 1 95 ? -5.467 1.754 42.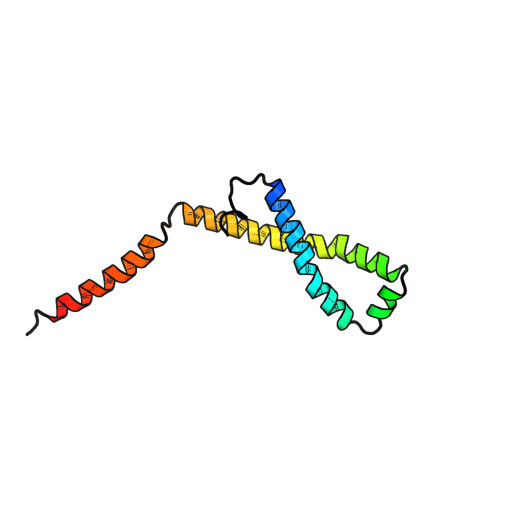902 1.00 53.50 95 LEU A C 1
ATOM 741 O O . LEU A 1 95 ? -5.206 1.833 44.102 1.00 53.50 95 LEU A O 1
ATOM 745 N N . VAL A 1 96 ? -5.747 0.591 42.306 1.00 57.53 96 VAL A N 1
ATOM 746 C CA . VAL A 1 96 ? -5.739 -0.700 43.013 1.00 57.53 96 VAL A CA 1
ATOM 747 C C . VAL A 1 96 ? -4.314 -1.142 43.336 1.00 57.53 96 VAL A C 1
ATOM 749 O O . VAL A 1 96 ? -4.092 -1.652 44.432 1.00 57.53 96 VAL A O 1
ATOM 752 N N . ASP A 1 97 ? -3.349 -0.875 42.452 1.00 56.69 97 ASP A N 1
ATOM 753 C CA . ASP A 1 97 ? -1.935 -1.167 42.721 1.00 56.69 97 ASP A CA 1
ATOM 754 C C . ASP A 1 97 ? -1.416 -0.323 43.900 1.00 56.69 97 ASP A C 1
ATOM 756 O O . ASP A 1 97 ? -0.862 -0.847 44.863 1.00 56.69 97 ASP A O 1
ATOM 760 N N . LYS A 1 98 ? -1.769 0.969 43.944 1.00 51.25 98 LYS A N 1
ATOM 761 C CA . LYS A 1 98 ? -1.368 1.857 45.047 1.00 51.25 98 LYS A CA 1
ATOM 762 C C . LYS A 1 98 ? -2.096 1.589 46.374 1.00 51.25 98 LYS A C 1
ATOM 764 O O . LYS A 1 98 ? -1.583 1.941 47.434 1.00 51.25 98 LYS A O 1
ATOM 769 N N . ARG A 1 99 ? -3.286 0.970 46.350 1.00 48.41 99 ARG A N 1
ATOM 770 C CA . ARG A 1 99 ? -4.041 0.599 47.567 1.00 48.41 99 ARG A CA 1
ATOM 771 C C . ARG A 1 99 ? -3.586 -0.711 48.207 1.00 48.41 99 ARG A C 1
ATOM 773 O O . ARG A 1 99 ? -4.011 -0.982 49.330 1.00 48.41 99 ARG A O 1
ATOM 780 N N . ARG A 1 100 ? -2.782 -1.530 47.525 1.00 49.47 100 ARG A N 1
ATOM 781 C CA . ARG A 1 100 ? -2.349 -2.828 48.064 1.00 49.47 100 ARG A CA 1
ATOM 782 C C . ARG A 1 100 ? -1.069 -2.738 48.895 1.00 49.47 100 ARG A C 1
ATOM 784 O O . ARG A 1 100 ? -0.900 -3.539 49.810 1.00 49.47 100 ARG A O 1
ATOM 791 N N . ASP A 1 101 ? -0.246 -1.722 48.656 1.00 55.03 101 ASP A N 1
ATOM 792 C CA . ASP A 1 101 ? 1.003 -1.520 49.400 1.00 55.03 101 ASP A CA 1
ATOM 793 C C . ASP A 1 101 ? 0.797 -0.835 50.760 1.00 55.03 101 ASP A C 1
ATOM 795 O O . ASP A 1 101 ? 1.543 -1.091 51.701 1.00 55.03 101 ASP A O 1
ATOM 799 N N . GLY A 1 102 ? -0.269 -0.044 50.926 1.00 54.12 102 GLY A N 1
ATOM 800 C CA . GLY A 1 102 ? -0.557 0.657 52.187 1.00 54.12 102 GLY A CA 1
ATOM 801 C C . GLY A 1 102 ? -1.043 -0.232 53.341 1.00 54.12 102 GLY A C 1
ATOM 802 O O . GLY A 1 102 ? -1.060 0.219 54.481 1.00 54.12 102 GLY A O 1
ATOM 803 N N . TYR A 1 103 ? -1.435 -1.485 53.079 1.00 53.66 103 TYR A N 1
ATOM 804 C CA . TYR A 1 103 ? -1.890 -2.409 54.131 1.00 53.66 103 TYR A CA 1
ATOM 805 C C . TYR A 1 103 ? -0.766 -3.307 54.668 1.00 53.66 103 TYR A C 1
ATOM 807 O O . TYR A 1 103 ? -0.917 -3.919 55.720 1.00 53.66 103 TYR A O 1
ATOM 815 N N . ARG A 1 104 ? 0.374 -3.384 53.969 1.00 55.56 104 ARG A N 1
ATOM 816 C CA . ARG A 1 104 ? 1.493 -4.256 54.360 1.00 55.56 104 ARG A CA 1
ATOM 817 C C . ARG A 1 104 ? 2.419 -3.623 55.406 1.00 55.56 104 ARG A C 1
ATOM 819 O O . ARG A 1 104 ? 3.158 -4.347 56.064 1.00 55.56 104 ARG A O 1
ATOM 826 N N . ASP A 1 105 ? 2.355 -2.303 55.570 1.00 55.56 105 ASP A N 1
ATOM 827 C CA . ASP A 1 105 ? 3.172 -1.563 56.542 1.00 55.56 105 ASP A CA 1
ATOM 828 C C . ASP A 1 105 ? 2.462 -1.375 57.895 1.00 55.56 105 ASP A C 1
ATOM 830 O O . ASP A 1 105 ? 3.102 -1.356 58.942 1.00 55.56 105 ASP A O 1
ATOM 834 N N . ALA A 1 106 ? 1.125 -1.331 57.905 1.00 56.94 106 ALA A N 1
ATOM 835 C CA . ALA A 1 106 ? 0.343 -1.173 59.134 1.00 56.94 106 ALA A CA 1
ATOM 836 C C . ALA A 1 106 ? 0.362 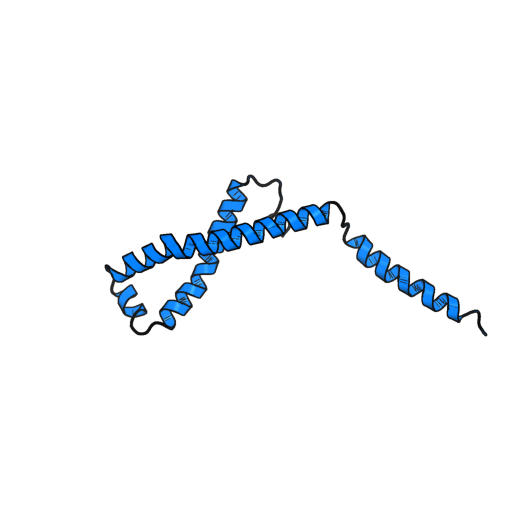-2.423 60.033 1.00 56.94 106 ALA A C 1
ATOM 838 O O . ALA A 1 106 ? 0.212 -2.308 61.242 1.00 56.94 106 ALA A O 1
ATOM 839 N N . SER A 1 107 ? 0.597 -3.611 59.466 1.00 56.75 107 SER A N 1
ATOM 840 C CA . SER A 1 107 ? 0.718 -4.862 60.228 1.00 56.75 107 SER A CA 1
ATOM 841 C C . SER A 1 107 ? 2.110 -5.088 60.831 1.00 56.75 107 SER A C 1
ATOM 843 O O . SER A 1 107 ? 2.335 -6.124 61.441 1.00 56.75 107 SER A O 1
ATOM 845 N N . ARG A 1 108 ? 3.061 -4.166 60.623 1.00 56.97 108 ARG A N 1
ATOM 846 C CA . ARG A 1 108 ? 4.427 -4.242 61.174 1.00 56.97 108 ARG A CA 1
ATOM 847 C C . ARG A 1 108 ? 4.668 -3.321 62.370 1.00 56.97 108 ARG A C 1
ATOM 849 O O . ARG A 1 108 ? 5.741 -3.382 62.955 1.00 56.97 108 ARG A O 1
ATOM 856 N N . LEU A 1 109 ? 3.697 -2.476 62.715 1.00 60.03 109 LEU A N 1
ATOM 857 C CA . LEU A 1 109 ? 3.804 -1.512 63.816 1.00 60.03 109 LEU A CA 1
ATOM 858 C C . LEU A 1 109 ? 3.093 -1.969 65.100 1.00 60.03 109 LEU A C 1
ATOM 860 O O . LEU A 1 109 ? 3.081 -1.220 66.067 1.00 60.03 109 LEU A O 1
ATOM 864 N N . ASP A 1 110 ? 2.526 -3.178 65.111 1.00 57.44 110 ASP A N 1
ATOM 865 C CA . ASP A 1 110 ? 1.787 -3.749 66.252 1.00 57.44 110 ASP A CA 1
ATOM 866 C C . ASP A 1 110 ? 2.564 -4.894 66.947 1.00 57.44 110 ASP A C 1
ATOM 868 O O . ASP A 1 110 ? 2.022 -5.612 67.781 1.00 57.44 110 ASP A O 1
ATOM 872 N N . GLU A 1 111 ? 3.846 -5.089 66.596 1.00 59.47 111 GLU A N 1
ATOM 873 C CA . GLU A 1 111 ? 4.724 -6.149 67.137 1.00 59.47 111 GLU A CA 1
ATOM 874 C C . GLU A 1 111 ? 5.930 -5.623 67.951 1.00 59.47 111 GLU A C 1
ATOM 876 O O . GLU A 1 111 ? 6.922 -6.337 68.112 1.00 59.47 111 GLU A O 1
ATOM 881 N N . THR A 1 112 ? 5.878 -4.401 68.498 1.00 49.12 112 THR A N 1
ATOM 882 C CA . THR A 1 112 ? 6.917 -3.889 69.425 1.00 49.12 112 THR A CA 1
ATOM 883 C 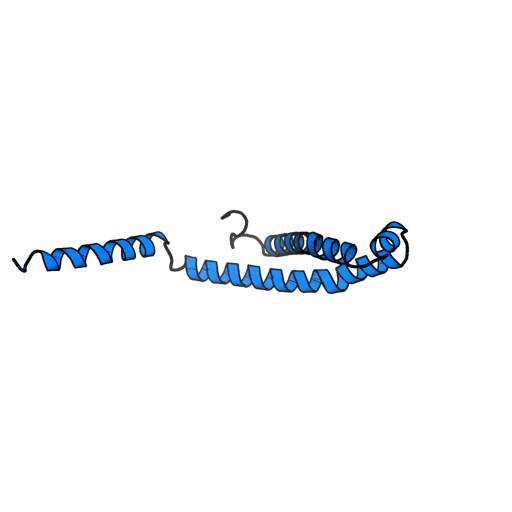C . THR A 1 112 ? 6.342 -3.265 70.677 1.00 49.12 112 THR A C 1
ATOM 885 O O . THR A 1 112 ? 5.476 -2.377 70.517 1.00 49.12 112 THR A O 1
#

Sequence (112 aa):
MERYFSTDMPGVRFVRNVLLFSLAALIPVLFLYVLLAPGFGSALLGGGPALGRFLRQVATNGLPVVFVINYVSFFLFAVAQQRTGRHRDPSMFVLVDKRRDGYRDASRLDET

Foldseek 3Di:
DCVQQDPPDDVVSVLVVLLVVLVVVVVVVVVVVCVVDPPLVVVCVVDDDSVVVVVVCCVVPVSVVSSVVSSVVSVVVSVVVVVCVVPDPVVVVVVVVVVVVVVVVVVVVVPD

pLDDT: mean 75.23, std 18.14, range [41.75, 95.44]

Secondary structure (DSSP, 8-state):
-TTTS-TTS-HHHHHHHHHHHHHHHHHHHHHHHHHHSTTHHHHHHT-SHHHHHHHHHIIIIIHHHHHHHHHHHHHHHHHHHHHHHTT--HHHHHHHHHHHHTTTTGGGSS--

Organism: NCBI:txid83219